Protein AF-A0A4V1UBR1-F1 (afdb_monomer)

Structure (mmCIF, N/CA/C/O backbone):
data_AF-A0A4V1UBR1-F1
#
_entry.id   AF-A0A4V1UBR1-F1
#
loop_
_atom_site.group_PDB
_atom_site.id
_atom_site.type_symbol
_atom_site.label_atom_id
_atom_site.label_alt_id
_atom_site.label_comp_id
_atom_site.label_asym_id
_atom_site.label_entity_id
_atom_site.label_seq_id
_atom_site.pdbx_PDB_ins_code
_atom_site.Cartn_x
_atom_site.Cartn_y
_atom_site.Cartn_z
_atom_site.occupancy
_atom_site.B_iso_or_equiv
_atom_site.auth_seq_id
_atom_site.auth_comp_id
_atom_site.auth_asym_id
_atom_site.auth_atom_id
_atom_site.pdbx_PDB_model_num
ATOM 1 N N . GLY A 1 1 ? 8.370 -7.030 -2.630 1.00 67.50 1 GLY A N 1
ATOM 2 C CA . GLY A 1 1 ? 8.918 -7.781 -3.773 1.00 67.50 1 GLY A CA 1
ATOM 3 C C . GLY A 1 1 ? 10.171 -7.107 -4.270 1.00 67.50 1 GLY A C 1
ATOM 4 O O . GLY A 1 1 ? 11.189 -7.215 -3.618 1.00 67.50 1 GLY A O 1
ATOM 5 N N . LEU A 1 2 ? 10.074 -6.335 -5.352 1.00 74.12 2 LEU A N 1
ATOM 6 C CA . LEU A 1 2 ? 11.222 -5.764 -6.068 1.00 74.12 2 LEU A CA 1
ATOM 7 C C . LEU A 1 2 ? 12.113 -4.808 -5.240 1.00 74.12 2 LEU A C 1
ATOM 9 O O . LEU A 1 2 ? 13.321 -4.747 -5.446 1.00 74.12 2 LEU A O 1
ATOM 13 N N . THR A 1 3 ? 11.532 -4.084 -4.284 1.00 77.75 3 THR A N 1
ATOM 14 C CA . THR A 1 3 ? 12.239 -3.125 -3.412 1.00 77.75 3 THR A CA 1
ATOM 15 C C . THR A 1 3 ? 12.477 -3.639 -1.995 1.00 77.75 3 THR A C 1
ATOM 17 O O . THR A 1 3 ? 13.169 -2.987 -1.220 1.00 77.75 3 THR A O 1
ATOM 20 N N . ASP A 1 4 ? 11.903 -4.788 -1.646 1.00 81.56 4 ASP A N 1
ATOM 21 C CA . ASP A 1 4 ? 11.936 -5.313 -0.286 1.00 81.56 4 ASP A CA 1
ATOM 22 C C . ASP A 1 4 ? 13.098 -6.311 -0.154 1.00 81.56 4 ASP A C 1
ATOM 24 O O . ASP A 1 4 ? 13.085 -7.317 -0.872 1.00 81.56 4 ASP A O 1
ATOM 28 N N . PRO A 1 5 ? 14.075 -6.077 0.746 1.00 85.06 5 PRO A N 1
ATOM 29 C CA . PRO A 1 5 ? 15.212 -6.973 0.963 1.00 85.06 5 PRO A CA 1
ATOM 30 C C . PRO A 1 5 ? 14.830 -8.430 1.248 1.00 85.06 5 PRO A C 1
ATOM 32 O O . PRO A 1 5 ? 15.598 -9.338 0.934 1.00 85.06 5 PRO A O 1
ATOM 35 N N . ALA A 1 6 ? 13.649 -8.676 1.823 1.00 80.44 6 ALA A N 1
ATOM 36 C CA . ALA A 1 6 ? 13.166 -10.029 2.083 1.00 80.44 6 ALA A CA 1
ATOM 37 C C . ALA A 1 6 ? 12.801 -10.790 0.796 1.00 80.44 6 ALA A C 1
ATOM 39 O O . ALA A 1 6 ? 12.791 -12.018 0.792 1.00 80.44 6 ALA A O 1
ATOM 40 N N . TYR A 1 7 ? 12.509 -10.076 -0.296 1.00 81.75 7 TYR A N 1
ATOM 41 C CA . TYR A 1 7 ? 11.920 -10.640 -1.513 1.00 81.75 7 TYR A CA 1
ATOM 42 C C . TYR A 1 7 ? 12.665 -10.272 -2.810 1.00 81.75 7 TYR A C 1
ATOM 44 O O . TYR A 1 7 ? 12.210 -10.668 -3.880 1.00 81.75 7 TYR A O 1
ATOM 52 N N . ASN A 1 8 ? 13.767 -9.511 -2.755 1.00 82.12 8 ASN A N 1
ATOM 53 C CA . ASN A 1 8 ? 14.531 -9.081 -3.941 1.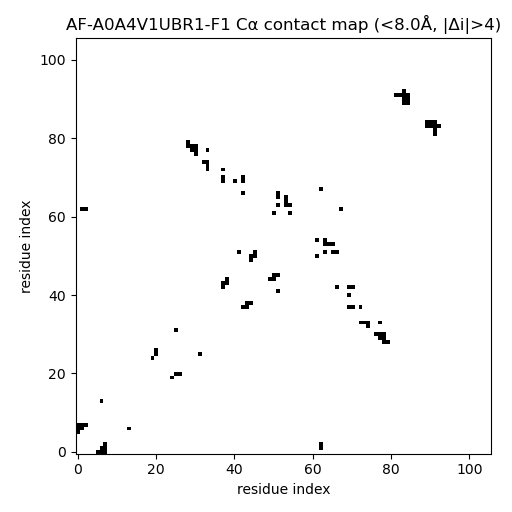00 82.12 8 ASN A CA 1
ATOM 54 C C . ASN A 1 8 ? 15.950 -9.664 -4.044 1.00 82.12 8 ASN A C 1
ATOM 56 O O . ASN A 1 8 ? 16.719 -9.246 -4.909 1.00 82.12 8 ASN A O 1
ATOM 60 N N . THR A 1 9 ? 16.310 -10.605 -3.170 1.00 85.38 9 THR A N 1
ATOM 61 C CA . THR A 1 9 ? 17.662 -11.185 -3.116 1.00 85.38 9 THR A CA 1
ATOM 62 C C . THR A 1 9 ? 17.804 -12.456 -3.945 1.00 85.38 9 THR A C 1
ATOM 64 O O . THR A 1 9 ? 18.892 -12.731 -4.449 1.00 85.38 9 THR A O 1
ATOM 67 N N . THR A 1 10 ? 16.722 -13.218 -4.117 1.00 82.81 10 THR A N 1
ATOM 68 C CA . THR A 1 10 ? 16.697 -14.448 -4.917 1.00 82.81 10 THR A CA 1
ATOM 69 C C . THR A 1 10 ? 15.518 -14.445 -5.887 1.00 82.81 10 THR A C 1
ATOM 71 O O . THR A 1 10 ? 14.567 -13.678 -5.743 1.00 82.81 10 THR A O 1
ATOM 74 N N . THR A 1 11 ? 15.585 -15.298 -6.909 1.00 81.38 11 THR A N 1
ATOM 75 C CA . THR A 1 11 ? 14.509 -15.496 -7.895 1.00 81.38 11 THR A CA 1
ATOM 76 C C . THR A 1 11 ? 13.490 -16.548 -7.453 1.00 81.38 11 THR A C 1
ATOM 78 O O . THR A 1 11 ? 12.681 -16.998 -8.264 1.00 81.38 11 THR A O 1
ATOM 81 N N . ASP A 1 12 ? 13.554 -16.994 -6.199 1.00 84.50 12 ASP A N 1
ATOM 82 C CA . ASP A 1 12 ? 12.696 -18.061 -5.699 1.00 84.50 12 ASP A CA 1
ATOM 83 C C . ASP A 1 12 ? 11.262 -17.560 -5.528 1.00 84.50 12 ASP A C 1
ATOM 85 O O . ASP A 1 12 ? 11.019 -16.444 -5.061 1.00 84.50 12 ASP A O 1
ATOM 89 N N . LEU A 1 13 ? 10.292 -18.403 -5.880 1.00 77.69 13 LEU A N 1
ATOM 90 C CA . LEU A 1 13 ? 8.887 -18.092 -5.649 1.00 77.69 13 LEU A CA 1
ATOM 91 C C . LEU A 1 13 ? 8.603 -18.136 -4.145 1.00 77.69 13 LEU A C 1
ATOM 93 O O . LEU A 1 13 ? 8.718 -19.183 -3.509 1.00 77.69 13 LEU A O 1
ATOM 97 N N . GLN A 1 14 ? 8.212 -16.993 -3.589 1.00 75.19 14 GLN A N 1
ATOM 98 C CA . GLN A 1 14 ? 7.846 -16.858 -2.184 1.00 75.19 14 GLN A CA 1
ATOM 99 C C . GLN A 1 14 ? 6.326 -16.913 -2.049 1.00 75.19 14 GLN A C 1
ATOM 101 O O . GLN A 1 14 ? 5.605 -16.169 -2.719 1.00 75.19 14 GLN A O 1
ATOM 106 N N . PHE A 1 15 ? 5.830 -17.771 -1.157 1.00 71.69 15 PHE A N 1
ATOM 107 C CA . PHE A 1 15 ? 4.435 -17.702 -0.733 1.00 71.69 15 PHE A CA 1
ATOM 108 C C . PHE A 1 15 ? 4.271 -16.459 0.130 1.00 71.69 15 PHE A C 1
ATOM 110 O O . PHE A 1 15 ? 4.692 -16.445 1.284 1.00 71.69 15 PHE A O 1
ATOM 117 N N . ILE A 1 16 ? 3.678 -15.409 -0.434 1.00 65.38 16 ILE A N 1
ATOM 118 C CA . ILE A 1 16 ? 3.324 -14.217 0.333 1.00 65.38 16 ILE A CA 1
ATOM 119 C C . ILE A 1 16 ? 2.104 -14.593 1.180 1.00 65.38 16 ILE A C 1
ATOM 121 O O . ILE A 1 16 ? 1.046 -14.893 0.613 1.00 65.38 16 ILE A O 1
ATOM 125 N N . PRO A 1 17 ? 2.218 -14.622 2.521 1.00 58.44 17 PRO A N 1
ATOM 126 C CA . PRO A 1 17 ? 1.066 -14.881 3.367 1.00 58.44 17 PRO A CA 1
ATOM 127 C C . PRO A 1 17 ? -0.004 -13.826 3.078 1.00 58.44 17 PRO A C 1
ATOM 129 O O . PRO A 1 17 ? 0.332 -12.651 2.942 1.00 58.44 17 PRO A O 1
ATOM 132 N N . ASN A 1 18 ? -1.280 -14.227 3.07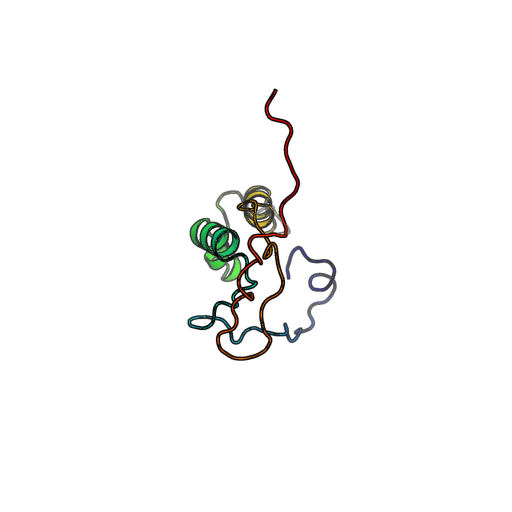5 1.00 56.72 18 ASN A N 1
ATOM 133 C CA . ASN A 1 18 ? -2.439 -13.324 3.104 1.00 56.72 18 ASN A CA 1
ATOM 134 C C . ASN A 1 18 ? -2.891 -12.661 1.784 1.00 56.72 18 ASN A C 1
ATOM 136 O O . ASN A 1 18 ? -3.456 -11.571 1.820 1.00 56.72 18 ASN A O 1
ATOM 140 N N . MET A 1 19 ? -2.738 -13.317 0.631 1.00 54.22 19 MET A N 1
ATOM 141 C CA . MET A 1 19 ? -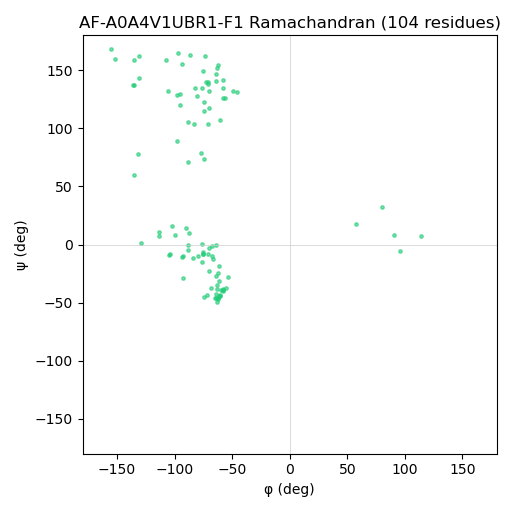3.275 -12.794 -0.642 1.00 54.22 19 MET A CA 1
ATOM 142 C C . MET A 1 19 ? -4.804 -12.929 -0.817 1.00 54.22 19 MET A C 1
ATOM 144 O O . MET A 1 19 ? -5.362 -12.337 -1.739 1.00 54.22 19 MET A O 1
ATOM 148 N N . ASP A 1 20 ? -5.497 -13.636 0.082 1.00 54.47 20 ASP A N 1
ATOM 149 C CA . ASP A 1 20 ? -6.943 -13.928 -0.004 1.00 54.47 20 ASP A CA 1
ATOM 150 C C . ASP A 1 20 ? -7.854 -12.690 0.161 1.00 54.47 20 ASP A C 1
ATOM 152 O O . ASP A 1 20 ? -9.079 -12.789 0.094 1.00 54.47 20 ASP A O 1
ATOM 156 N N . GLY A 1 21 ? -7.264 -11.511 0.386 1.00 52.84 21 GLY A N 1
ATOM 157 C CA . GLY A 1 21 ? -7.976 -10.242 0.517 1.00 52.84 21 GLY A CA 1
ATOM 158 C C . GLY A 1 21 ? -8.301 -9.533 -0.802 1.00 52.84 21 GLY A C 1
ATOM 159 O O . GLY A 1 21 ? -9.101 -8.598 -0.821 1.00 52.84 21 GLY A O 1
ATOM 160 N N . PHE A 1 22 ? -7.736 -9.972 -1.927 1.00 44.81 22 PHE A N 1
ATOM 161 C CA . PHE A 1 22 ? -8.024 -9.399 -3.244 1.00 44.81 22 PHE A CA 1
ATOM 162 C C . PHE A 1 22 ? -8.921 -10.351 -4.059 1.00 44.81 22 PHE A C 1
ATOM 164 O O . PHE A 1 22 ? -8.613 -11.541 -4.117 1.00 44.81 22 PHE A O 1
ATOM 171 N N . PRO A 1 23 ? -10.019 -9.900 -4.707 1.00 49.78 23 PRO A N 1
ATOM 172 C CA . PRO A 1 23 ? -10.526 -8.526 -4.807 1.00 49.78 23 PRO A CA 1
ATOM 173 C C . PRO A 1 23 ? -11.559 -8.128 -3.727 1.00 49.78 23 PRO A C 1
ATOM 175 O O . PRO A 1 23 ? -11.895 -6.952 -3.629 1.00 49.78 23 PRO A O 1
ATOM 178 N N . ASN A 1 24 ? -12.067 -9.068 -2.915 1.00 49.75 24 ASN A N 1
ATOM 179 C CA . ASN A 1 24 ? -13.257 -8.850 -2.069 1.00 49.75 24 ASN A CA 1
ATOM 180 C C . ASN A 1 24 ? -13.005 -8.854 -0.541 1.00 49.75 24 ASN A C 1
ATOM 182 O O . ASN A 1 24 ? -13.968 -8.888 0.222 1.00 49.75 24 ASN A O 1
ATOM 186 N N . GLY A 1 25 ? -11.759 -8.823 -0.061 1.00 53.62 25 GLY A N 1
ATOM 187 C CA . GLY A 1 25 ? -11.420 -9.054 1.350 1.00 53.62 25 GLY A CA 1
ATOM 188 C C . GLY A 1 25 ? -10.407 -8.069 1.935 1.00 53.62 25 GLY A C 1
ATOM 189 O O . GLY A 1 25 ? -9.362 -8.486 2.424 1.00 53.62 25 GLY 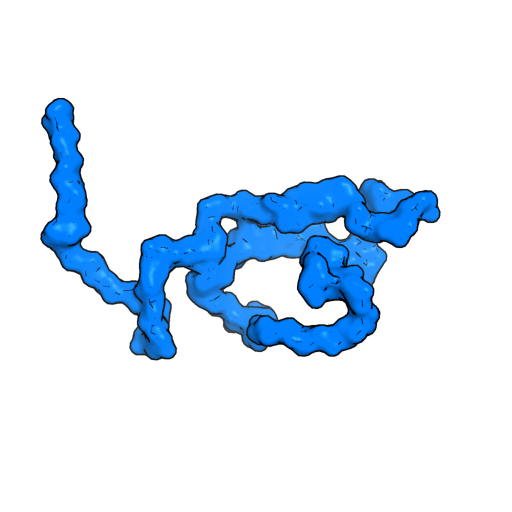A O 1
ATOM 190 N N . ARG A 1 26 ? -10.726 -6.768 1.938 1.00 65.38 26 ARG A N 1
ATOM 191 C CA . ARG A 1 26 ? -9.956 -5.784 2.722 1.00 65.38 26 ARG A CA 1
ATOM 192 C C . ARG A 1 26 ? -9.940 -6.203 4.195 1.00 65.38 26 ARG A C 1
ATOM 194 O O . ARG A 1 26 ? -11.007 -6.420 4.778 1.00 65.38 26 ARG A O 1
ATOM 201 N N . ARG A 1 27 ? -8.766 -6.321 4.815 1.00 71.50 27 ARG A N 1
ATOM 202 C CA . ARG A 1 27 ? -8.702 -6.434 6.276 1.00 71.50 27 ARG A CA 1
ATOM 203 C C . ARG A 1 27 ? -8.953 -5.056 6.852 1.00 71.50 27 ARG A C 1
ATOM 205 O O . ARG A 1 27 ? -8.606 -4.048 6.249 1.00 71.50 27 ARG A O 1
ATOM 212 N N . LEU A 1 28 ? -9.539 -5.002 8.041 1.00 70.25 28 LEU A N 1
ATOM 213 C CA . LEU A 1 28 ? -9.740 -3.723 8.724 1.00 70.25 28 LEU A CA 1
ATOM 214 C C . LEU A 1 28 ? -8.408 -3.068 9.137 1.00 70.25 28 LEU A C 1
ATOM 216 O O . LEU A 1 28 ? -8.396 -1.914 9.539 1.00 70.25 28 LEU A O 1
ATOM 220 N N . GLU A 1 29 ? -7.303 -3.807 9.066 1.00 74.56 29 GLU A N 1
ATOM 221 C CA . GLU A 1 29 ? -5.944 -3.346 9.363 1.00 74.56 29 GLU A CA 1
ATOM 222 C C . GLU A 1 29 ? -5.185 -2.855 8.126 1.00 74.56 29 GLU A C 1
ATOM 224 O O . GLU A 1 29 ? -4.122 -2.262 8.281 1.00 74.56 29 GLU A O 1
ATOM 229 N N . ASP A 1 30 ? -5.702 -3.088 6.916 1.00 78.62 30 ASP A N 1
ATOM 230 C CA . ASP A 1 30 ? -4.999 -2.701 5.696 1.00 78.62 30 ASP A CA 1
ATOM 231 C C . ASP A 1 30 ? -5.123 -1.187 5.460 1.00 78.62 30 ASP A C 1
ATOM 233 O O . ASP A 1 30 ? -6.221 -0.624 5.514 1.00 78.62 30 ASP A O 1
ATOM 237 N N . ASP A 1 31 ? -4.012 -0.530 5.112 1.00 83.00 31 ASP A N 1
ATOM 238 C CA . ASP A 1 31 ? -3.993 0.867 4.653 1.00 83.00 31 ASP A CA 1
ATOM 239 C C . ASP A 1 31 ? -4.530 0.965 3.217 1.00 83.00 31 ASP A C 1
ATOM 241 O O . ASP A 1 31 ? -3.801 1.131 2.232 1.00 83.00 31 ASP A O 1
ATOM 245 N N . VAL A 1 32 ? -5.848 0.806 3.106 1.00 82.94 32 VAL A N 1
ATOM 246 C CA . VAL A 1 32 ? -6.567 0.779 1.832 1.00 82.94 32 VAL A CA 1
ATOM 247 C C . VAL A 1 32 ? -6.328 2.064 1.043 1.00 82.94 32 VAL A C 1
ATOM 249 O O . VAL A 1 32 ? -6.120 1.994 -0.162 1.00 82.94 32 VAL A O 1
ATOM 252 N N . THR A 1 33 ? -6.297 3.224 1.699 1.00 87.31 33 THR A N 1
ATOM 253 C CA . THR A 1 33 ? -6.112 4.513 1.018 1.00 87.31 33 THR A CA 1
ATOM 254 C C . THR A 1 33 ? -4.746 4.593 0.343 1.00 87.31 33 THR A C 1
ATOM 256 O O . THR A 1 33 ? -4.661 4.976 -0.825 1.00 87.31 33 THR A O 1
ATOM 259 N N . THR A 1 34 ? -3.670 4.206 1.036 1.00 90.44 34 THR A N 1
ATOM 260 C CA . THR A 1 34 ? -2.334 4.162 0.427 1.00 90.44 34 THR A CA 1
ATOM 261 C C . THR A 1 34 ? -2.292 3.169 -0.732 1.00 90.44 34 THR A C 1
ATOM 263 O O . THR A 1 34 ? -1.824 3.523 -1.814 1.00 90.44 34 THR A O 1
ATOM 266 N N . ILE A 1 35 ? -2.824 1.957 -0.548 1.00 87.06 35 ILE A N 1
ATOM 267 C CA . ILE A 1 35 ? -2.824 0.910 -1.581 1.00 87.06 35 ILE A CA 1
ATOM 268 C C . ILE A 1 35 ? -3.617 1.349 -2.821 1.00 87.06 35 ILE A C 1
ATOM 270 O O . ILE A 1 35 ? -3.134 1.201 -3.944 1.00 87.06 35 ILE A O 1
ATOM 274 N N . GLU A 1 36 ? -4.813 1.913 -2.639 1.00 88.62 36 GLU A N 1
ATOM 275 C CA . GLU A 1 36 ? -5.667 2.398 -3.728 1.00 88.62 36 GLU A CA 1
ATOM 276 C C . GLU A 1 36 ? -4.968 3.514 -4.514 1.00 88.62 36 GLU A C 1
ATOM 278 O O . GLU A 1 36 ? -4.930 3.473 -5.745 1.00 88.62 36 GLU A O 1
ATOM 283 N N . LEU A 1 37 ? -4.341 4.473 -3.825 1.00 93.06 37 LEU A N 1
ATOM 284 C CA . LEU A 1 37 ? -3.618 5.565 -4.478 1.00 93.06 37 LEU A CA 1
ATOM 285 C C . LEU A 1 37 ? -2.362 5.082 -5.206 1.00 93.06 37 LEU A C 1
ATOM 287 O O . LEU A 1 37 ? -2.085 5.549 -6.311 1.00 93.06 37 LEU A O 1
ATOM 291 N N . GLN A 1 38 ? -1.632 4.114 -4.653 1.00 92.06 38 GLN A N 1
ATOM 292 C CA . GLN A 1 38 ? -0.504 3.482 -5.337 1.00 92.06 38 GLN A CA 1
ATOM 293 C C . GLN A 1 38 ? -0.954 2.715 -6.589 1.00 92.06 38 GLN A C 1
ATOM 295 O O . GLN A 1 38 ? -0.332 2.826 -7.650 1.00 92.06 38 GLN A O 1
ATOM 300 N N . ALA A 1 39 ? -2.064 1.976 -6.500 1.00 90.19 39 ALA A N 1
ATOM 301 C CA . ALA A 1 39 ? -2.632 1.239 -7.622 1.00 90.19 39 ALA A CA 1
ATOM 302 C C . ALA A 1 39 ? -3.085 2.179 -8.752 1.00 90.19 39 ALA A C 1
ATOM 304 O O . ALA A 1 39 ? -2.682 1.976 -9.899 1.00 90.19 39 ALA A O 1
ATOM 305 N N . VAL A 1 40 ? -3.846 3.233 -8.427 1.00 92.25 40 VAL A N 1
ATOM 306 C CA . VAL A 1 40 ? -4.306 4.256 -9.387 1.00 92.25 40 VAL A CA 1
ATOM 307 C C . VAL A 1 40 ? -3.134 5.025 -9.998 1.00 92.25 40 VAL A C 1
ATOM 309 O O . VAL A 1 40 ? -3.170 5.353 -11.181 1.00 92.25 40 VAL A O 1
ATOM 312 N N . SER A 1 41 ? -2.069 5.259 -9.228 1.00 93.12 41 SER A N 1
ATOM 313 C CA . SER A 1 41 ? -0.851 5.924 -9.713 1.00 93.12 41 SER A CA 1
ATOM 314 C C . SER A 1 41 ? -0.021 5.064 -10.673 1.00 93.12 41 SER A C 1
ATOM 316 O O . SER A 1 41 ? 0.912 5.580 -11.280 1.00 93.12 41 SER A O 1
ATOM 318 N N . GLY A 1 42 ? -0.371 3.783 -10.851 1.00 92.00 42 GLY A N 1
ATOM 319 C CA . GLY A 1 42 ? 0.212 2.912 -11.871 1.00 92.00 42 GLY A CA 1
ATOM 320 C C . GLY A 1 42 ? 1.045 1.746 -11.339 1.00 92.00 42 GLY A C 1
ATOM 321 O O . GLY A 1 42 ? 1.642 1.032 -12.141 1.00 92.00 42 GLY A O 1
ATOM 322 N N . VAL A 1 43 ? 1.085 1.485 -10.023 1.00 90.19 43 VAL A N 1
ATOM 323 C CA . VAL A 1 43 ? 1.846 0.340 -9.469 1.00 90.19 43 VAL A CA 1
ATOM 324 C C . VAL A 1 43 ? 1.352 -0.998 -10.024 1.00 90.19 43 VAL A C 1
ATOM 326 O O . VAL A 1 43 ? 2.167 -1.855 -10.359 1.00 90.19 43 VAL A O 1
ATOM 329 N N . ALA A 1 44 ? 0.036 -1.166 -10.189 1.00 89.62 44 ALA A N 1
ATOM 330 C CA . ALA A 1 44 ? -0.534 -2.386 -10.767 1.00 89.62 44 ALA A CA 1
ATOM 331 C C . ALA A 1 44 ? -0.092 -2.599 -12.225 1.00 89.62 44 ALA A C 1
ATOM 333 O O . ALA A 1 44 ? 0.195 -3.722 -12.632 1.00 89.62 44 ALA A O 1
ATOM 334 N N . LEU A 1 45 ? -0.001 -1.513 -12.996 1.00 91.19 45 LEU A N 1
ATOM 335 C CA . LEU A 1 45 ? 0.413 -1.531 -14.395 1.00 91.19 45 LEU A CA 1
ATOM 336 C C . LEU A 1 45 ? 1.920 -1.821 -14.527 1.00 91.19 45 LEU A C 1
ATOM 338 O O . LEU A 1 45 ? 2.322 -2.694 -15.299 1.00 91.19 45 LEU A O 1
ATOM 342 N N . ALA A 1 46 ? 2.739 -1.180 -13.689 1.00 90.00 46 ALA A N 1
ATOM 343 C CA . ALA A 1 46 ? 4.164 -1.475 -13.587 1.00 90.00 46 ALA A CA 1
ATOM 344 C C . ALA A 1 46 ? 4.411 -2.949 -13.224 1.00 90.00 46 ALA A C 1
ATOM 346 O O . ALA A 1 46 ? 5.281 -3.586 -13.807 1.00 90.00 46 ALA A O 1
ATOM 347 N N . ALA A 1 47 ? 3.604 -3.541 -12.339 1.00 85.81 47 ALA A N 1
ATOM 348 C CA . ALA A 1 47 ? 3.750 -4.944 -11.949 1.00 85.81 47 ALA A CA 1
ATOM 349 C C . ALA A 1 47 ? 3.558 -5.947 -13.107 1.00 85.81 47 ALA A C 1
ATOM 351 O O . ALA A 1 47 ? 4.106 -7.046 -13.048 1.00 85.81 47 ALA A O 1
ATOM 352 N N . ILE A 1 48 ? 2.821 -5.578 -14.163 1.00 87.75 48 ILE A N 1
ATOM 353 C CA . ILE A 1 48 ? 2.587 -6.418 -15.353 1.00 87.75 48 ILE A CA 1
ATOM 354 C C . ILE A 1 48 ? 3.446 -6.010 -16.564 1.00 87.75 48 ILE A C 1
ATOM 356 O O . ILE A 1 48 ? 3.166 -6.419 -17.689 1.00 87.75 48 ILE A O 1
ATOM 360 N N . GLY A 1 49 ? 4.503 -5.221 -16.349 1.00 88.56 49 GLY A N 1
ATOM 361 C CA . GLY A 1 49 ? 5.494 -4.892 -17.380 1.00 88.56 49 GLY A CA 1
ATOM 362 C C . GLY A 1 49 ? 5.200 -3.636 -18.199 1.00 88.56 49 GLY A C 1
ATOM 363 O O . GLY A 1 49 ? 5.910 -3.353 -19.163 1.00 88.56 49 GLY A O 1
ATOM 364 N N . PHE A 1 50 ? 4.188 -2.860 -17.817 1.00 92.25 50 PHE A N 1
ATOM 365 C CA . PHE A 1 50 ? 3.932 -1.541 -18.388 1.00 92.25 50 PHE A CA 1
ATOM 366 C C . PHE A 1 50 ? 4.518 -0.477 -17.459 1.00 92.25 50 PHE A C 1
ATOM 368 O O . PHE A 1 50 ? 3.889 -0.011 -16.510 1.00 92.25 50 PHE A O 1
ATOM 375 N N . TRP A 1 51 ? 5.779 -0.155 -17.711 1.00 92.31 51 TRP A N 1
ATOM 376 C CA . TRP A 1 51 ? 6.591 0.682 -16.838 1.00 92.31 51 TRP A CA 1
ATOM 377 C C . TRP A 1 51 ? 6.206 2.161 -16.884 1.00 92.31 51 TRP A C 1
ATOM 379 O O . TRP A 1 51 ? 5.557 2.629 -17.821 1.00 92.31 51 TRP A O 1
ATOM 389 N N . TYR A 1 52 ? 6.651 2.900 -15.867 1.00 93.94 52 TYR A N 1
ATOM 390 C CA . TYR A 1 52 ? 6.562 4.356 -15.857 1.00 93.94 52 TYR A CA 1
ATOM 391 C C . TYR A 1 52 ? 7.379 4.951 -17.013 1.00 93.94 52 TYR A C 1
ATOM 393 O O . TYR A 1 52 ? 8.348 4.364 -17.492 1.00 93.94 52 TYR A O 1
ATOM 401 N N . ASP A 1 53 ? 6.990 6.143 -17.450 1.00 93.31 53 ASP A N 1
ATOM 402 C CA . ASP A 1 53 ? 7.585 6.864 -18.579 1.00 93.31 53 ASP A CA 1
ATOM 403 C C . ASP A 1 53 ? 9.030 7.336 -18.332 1.00 93.31 53 ASP A C 1
ATOM 405 O O . ASP A 1 53 ? 9.702 7.773 -19.263 1.00 93.31 53 ASP A O 1
ATOM 409 N N . ASP A 1 54 ? 9.527 7.246 -17.095 1.00 93.88 54 ASP A N 1
ATOM 410 C CA . ASP A 1 54 ? 10.935 7.466 -16.758 1.00 93.88 54 ASP A CA 1
ATOM 411 C C . ASP A 1 54 ? 11.806 6.199 -16.868 1.00 93.88 54 ASP A C 1
ATOM 413 O O . ASP A 1 54 ? 13.017 6.276 -16.654 1.00 93.88 54 ASP A O 1
ATOM 417 N N . TYR A 1 55 ? 11.234 5.048 -17.244 1.00 94.31 55 TYR A N 1
ATOM 418 C CA . TYR A 1 55 ? 11.992 3.835 -17.552 1.00 94.31 55 TYR A CA 1
ATOM 419 C C . TYR A 1 55 ? 12.505 3.861 -18.999 1.00 94.31 55 TYR A C 1
ATOM 421 O O . TYR A 1 55 ? 11.760 3.645 -19.956 1.00 94.31 55 TYR A O 1
ATOM 429 N N . GLY A 1 56 ? 13.801 4.146 -19.163 1.00 90.56 56 GLY A N 1
ATOM 430 C CA . GLY A 1 56 ? 14.464 4.246 -20.468 1.00 90.56 56 GLY A CA 1
ATOM 431 C C . GLY A 1 56 ? 15.204 2.975 -20.906 1.00 90.56 56 GLY A C 1
ATOM 432 O O . GLY A 1 56 ? 15.553 2.119 -20.098 1.00 90.56 56 GLY A O 1
ATOM 433 N N . THR A 1 57 ? 15.553 2.899 -22.195 1.00 86.50 57 THR A N 1
ATOM 434 C CA . THR A 1 57 ? 16.223 1.735 -22.822 1.00 86.50 57 THR A CA 1
ATOM 435 C C . THR A 1 57 ? 17.601 1.397 -22.248 1.00 86.50 57 THR A C 1
ATOM 437 O O . THR A 1 57 ? 18.093 0.293 -22.453 1.00 86.50 57 THR A O 1
ATOM 440 N N . ASN A 1 58 ? 18.239 2.339 -21.551 1.00 87.69 58 ASN A N 1
ATOM 441 C CA . ASN A 1 58 ? 19.581 2.179 -20.985 1.00 87.69 58 ASN A CA 1
ATOM 442 C C . ASN A 1 58 ? 19.558 1.836 -19.485 1.00 87.69 58 ASN A C 1
ATOM 444 O O . ASN A 1 58 ? 20.604 1.866 -18.838 1.00 87.69 58 ASN A O 1
ATOM 448 N N . MET A 1 59 ? 18.383 1.555 -18.910 1.00 89.25 59 MET A N 1
ATOM 449 C CA . MET A 1 59 ? 18.248 1.219 -17.493 1.00 89.25 59 MET A CA 1
ATOM 450 C C . MET A 1 59 ? 18.238 -0.295 -17.282 1.00 89.25 59 MET A C 1
ATOM 452 O O . MET A 1 59 ? 17.461 -1.025 -17.891 1.00 89.25 59 MET A O 1
ATOM 456 N N . SER A 1 60 ? 19.076 -0.761 -16.357 1.00 87.94 60 SER A N 1
ATOM 457 C CA . SER A 1 60 ? 19.153 -2.169 -15.954 1.00 87.94 60 SER A CA 1
ATOM 458 C C . SER A 1 60 ? 18.010 -2.609 -15.034 1.00 87.94 60 SER A C 1
ATOM 460 O O . SER A 1 60 ? 17.813 -3.806 -14.848 1.00 87.94 60 SER A O 1
ATOM 462 N N . SER A 1 61 ? 17.264 -1.663 -14.454 1.00 87.94 61 SER A N 1
ATOM 463 C CA . SER A 1 61 ? 16.183 -1.929 -13.505 1.00 87.94 61 SER A CA 1
ATOM 464 C C . SER A 1 61 ? 14.956 -1.063 -13.800 1.00 87.94 61 SER A C 1
ATOM 466 O O . SER A 1 61 ? 15.118 0.138 -14.032 1.00 87.94 61 SER A O 1
ATOM 468 N N . PRO A 1 62 ? 13.736 -1.631 -13.738 1.00 88.94 62 PRO A N 1
ATOM 469 C CA . PRO A 1 62 ? 12.490 -0.874 -13.822 1.00 88.94 62 PRO A CA 1
ATOM 470 C C . PRO A 1 62 ? 12.146 -0.121 -12.524 1.00 88.94 62 PRO A C 1
ATOM 472 O O . PRO A 1 62 ? 11.120 0.553 -12.456 1.00 88.94 62 PRO A O 1
ATOM 475 N N . VAL A 1 63 ? 12.985 -0.216 -11.483 1.00 90.94 63 VAL A N 1
ATOM 476 C CA . VAL A 1 63 ? 12.850 0.562 -10.241 1.00 90.94 63 VAL A CA 1
ATOM 477 C C . VAL A 1 63 ? 13.326 1.996 -10.470 1.00 90.94 63 VAL A C 1
ATOM 479 O O . VAL A 1 63 ? 14.449 2.363 -10.129 1.00 90.94 63 VAL A O 1
ATOM 482 N N . THR A 1 64 ? 12.471 2.800 -11.093 1.00 93.88 64 THR A N 1
ATOM 483 C CA . THR A 1 64 ? 12.748 4.201 -11.420 1.00 93.88 64 THR A CA 1
ATOM 484 C C . THR A 1 64 ? 12.402 5.154 -10.268 1.00 93.88 64 THR A C 1
ATOM 486 O O . THR A 1 64 ? 11.643 4.780 -9.366 1.00 93.88 64 THR A O 1
ATOM 489 N N . PRO A 1 65 ? 12.907 6.405 -10.270 1.00 94.38 65 PRO A N 1
ATOM 490 C CA . PRO A 1 65 ? 12.537 7.402 -9.267 1.00 94.38 65 PRO A CA 1
ATOM 491 C C . PRO A 1 65 ? 11.025 7.645 -9.153 1.00 94.38 65 PRO A C 1
ATOM 493 O O . PRO A 1 65 ? 10.535 7.807 -8.035 1.00 94.38 65 PRO A O 1
ATOM 496 N N . LYS A 1 66 ? 10.267 7.627 -10.263 1.00 95.25 66 LYS A N 1
ATOM 497 C CA . LYS A 1 66 ? 8.799 7.749 -10.209 1.00 95.25 66 LYS A CA 1
ATOM 498 C C . LYS A 1 66 ? 8.160 6.557 -9.507 1.00 95.25 66 LYS A C 1
ATOM 500 O O . LYS A 1 66 ? 7.338 6.763 -8.615 1.00 95.25 66 LYS A O 1
ATOM 505 N N . LEU A 1 67 ? 8.570 5.329 -9.839 1.00 93.94 67 LEU A N 1
ATOM 506 C CA . LEU A 1 67 ? 8.056 4.139 -9.157 1.00 93.94 67 LEU A CA 1
ATOM 507 C C . LEU A 1 67 ? 8.380 4.179 -7.656 1.00 93.94 67 LEU A C 1
ATOM 509 O O . LEU A 1 67 ? 7.506 3.910 -6.835 1.00 93.94 67 LEU A O 1
ATOM 513 N N . VAL A 1 68 ? 9.605 4.563 -7.284 1.00 94.19 68 VAL A N 1
ATOM 514 C CA . VAL A 1 68 ? 10.004 4.709 -5.875 1.00 94.19 68 VAL A CA 1
ATOM 515 C C . VAL A 1 68 ? 9.151 5.762 -5.167 1.00 94.19 68 VAL A C 1
ATOM 517 O O . VAL A 1 68 ? 8.659 5.497 -4.075 1.00 94.19 68 VAL A O 1
ATOM 520 N N . SER A 1 69 ? 8.904 6.917 -5.793 1.00 94.88 69 SER A N 1
ATOM 521 C CA . SER A 1 69 ? 8.059 7.969 -5.214 1.00 94.88 69 SER A CA 1
ATOM 522 C C . SER A 1 69 ? 6.645 7.481 -4.903 1.00 94.88 69 SER A C 1
ATOM 524 O O . SER A 1 69 ? 6.083 7.874 -3.883 1.00 94.88 69 SER A O 1
ATOM 526 N N . VAL A 1 70 ? 6.066 6.639 -5.763 1.00 94.38 70 VAL A N 1
ATOM 527 C CA . VAL A 1 70 ? 4.732 6.071 -5.536 1.00 94.38 70 VAL A CA 1
ATOM 528 C C . VAL A 1 70 ? 4.780 4.994 -4.453 1.00 94.38 70 VAL A C 1
ATOM 530 O O . VAL A 1 70 ? 3.968 5.021 -3.538 1.00 94.38 70 VAL A O 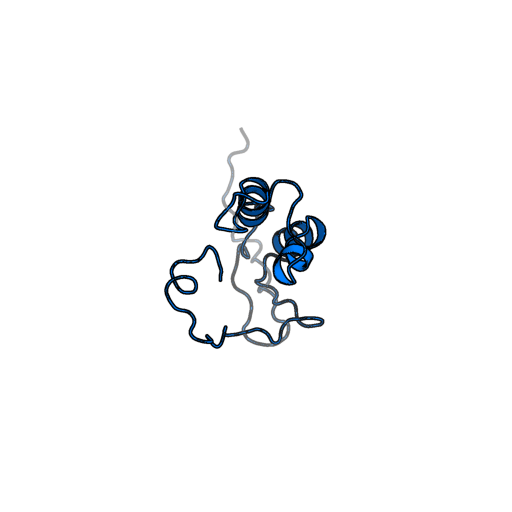1
ATOM 533 N N . LEU A 1 71 ? 5.753 4.079 -4.491 1.00 91.81 71 LEU A N 1
ATOM 534 C CA . LEU A 1 71 ? 5.888 3.023 -3.477 1.00 91.81 71 LEU A CA 1
ATOM 535 C C . LEU A 1 71 ? 6.195 3.566 -2.072 1.00 91.81 71 LEU A C 1
ATOM 537 O O . LEU A 1 71 ? 5.866 2.919 -1.083 1.00 91.81 71 LEU A O 1
ATOM 541 N N . SER A 1 72 ? 6.827 4.738 -1.974 1.00 92.44 72 SER A N 1
ATOM 542 C CA . SER A 1 72 ? 7.095 5.428 -0.706 1.00 92.44 72 SER A CA 1
ATOM 543 C C . SER A 1 72 ? 5.965 6.359 -0.253 1.00 92.44 72 SER A C 1
ATOM 545 O O . SER A 1 72 ? 6.054 6.924 0.836 1.00 92.44 72 SER A O 1
ATOM 547 N N . PHE A 1 73 ? 4.914 6.543 -1.057 1.00 92.19 73 PHE A N 1
ATOM 548 C CA . PHE A 1 73 ? 3.749 7.327 -0.657 1.00 92.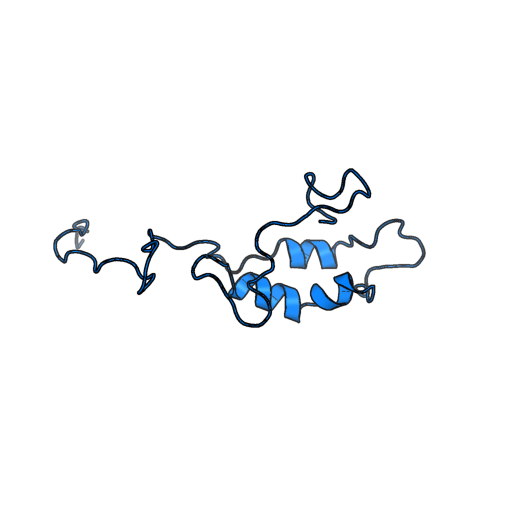19 73 PHE A CA 1
ATOM 549 C C . PHE A 1 73 ? 3.033 6.670 0.529 1.00 92.19 73 PHE A C 1
ATOM 551 O O . PHE A 1 73 ? 2.859 5.453 0.560 1.00 92.19 73 PHE A O 1
ATOM 558 N N . THR A 1 74 ? 2.565 7.494 1.467 1.00 91.31 74 THR A N 1
ATOM 559 C CA . THR A 1 74 ? 1.683 7.093 2.565 1.00 91.31 74 THR A CA 1
ATOM 560 C C . THR A 1 74 ? 0.563 8.115 2.724 1.00 91.31 74 THR A C 1
ATOM 562 O O . THR A 1 74 ? 0.800 9.324 2.687 1.00 91.31 74 THR A O 1
ATOM 565 N N . ALA A 1 75 ? -0.659 7.632 2.935 1.00 89.38 75 ALA 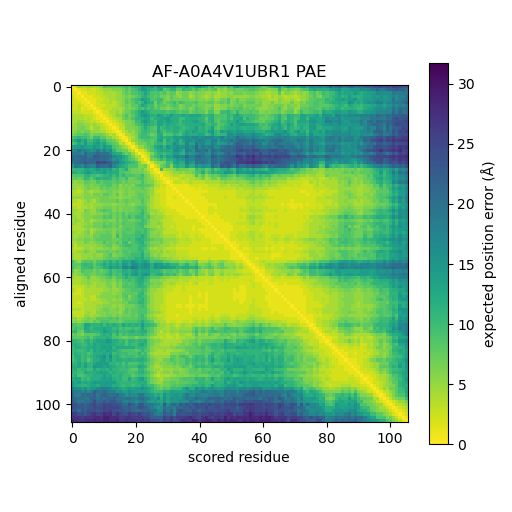A N 1
ATOM 566 C CA . ALA A 1 75 ? -1.817 8.454 3.268 1.00 89.38 75 ALA A CA 1
ATOM 567 C C . ALA A 1 75 ? -1.796 8.955 4.729 1.00 89.38 75 ALA A C 1
ATOM 569 O O . ALA A 1 75 ? -2.629 9.777 5.105 1.00 89.38 75 ALA A O 1
ATOM 570 N N . GLY A 1 76 ? -0.840 8.491 5.546 1.00 87.12 76 GLY A N 1
ATOM 571 C CA . GLY A 1 76 ? -0.583 8.995 6.898 1.00 87.12 76 GLY A CA 1
ATOM 572 C C . GLY A 1 76 ? -1.236 8.214 8.041 1.00 87.12 76 GLY A C 1
ATOM 573 O O . GLY A 1 76 ? -0.950 8.516 9.196 1.00 87.12 76 GLY A O 1
ATOM 574 N N . ILE A 1 77 ? -2.070 7.207 7.759 1.00 83.56 77 ILE A N 1
ATOM 575 C CA . ILE A 1 77 ? -2.694 6.346 8.781 1.00 83.56 77 ILE A CA 1
ATOM 576 C C . ILE A 1 77 ? -2.505 4.875 8.370 1.00 83.56 77 ILE A C 1
ATOM 578 O O . ILE A 1 77 ? -3.427 4.267 7.831 1.00 83.56 77 ILE A O 1
ATOM 582 N N . PRO A 1 78 ? -1.304 4.301 8.579 1.00 78.31 78 PRO A N 1
ATOM 583 C CA . PRO A 1 78 ? -0.973 2.971 8.068 1.00 78.31 78 PRO A CA 1
ATOM 584 C C . PRO A 1 78 ? -1.540 1.824 8.914 1.00 78.31 78 PRO A C 1
ATOM 586 O O . PRO A 1 78 ? -1.445 0.664 8.525 1.00 78.31 78 PRO A O 1
ATOM 589 N N . ASN A 1 79 ? -2.083 2.127 10.094 1.00 81.56 79 ASN A N 1
ATOM 590 C CA . ASN A 1 79 ? -2.614 1.146 11.026 1.00 81.56 79 ASN A CA 1
ATOM 591 C C . ASN A 1 79 ? -3.726 1.758 11.878 1.00 81.56 79 ASN A C 1
ATOM 593 O O . ASN A 1 79 ? -3.792 2.974 12.067 1.00 81.56 79 ASN A O 1
ATOM 597 N N . ASN A 1 80 ? -4.554 0.892 12.456 1.00 80.88 80 ASN A N 1
ATOM 598 C CA . ASN A 1 80 ? -5.558 1.305 13.428 1.00 80.88 80 ASN A CA 1
ATOM 599 C C . ASN A 1 80 ? -4.902 1.871 14.691 1.00 80.88 80 ASN A C 1
ATOM 601 O O . ASN A 1 80 ? -3.838 1.418 15.121 1.00 80.88 80 ASN A O 1
ATOM 605 N N . ASP A 1 81 ? -5.569 2.843 15.301 1.00 82.69 81 ASP A N 1
ATOM 606 C CA . ASP A 1 81 ? -5.188 3.485 16.562 1.00 82.69 81 ASP A CA 1
ATOM 607 C C . ASP A 1 81 ? -5.473 2.606 17.793 1.00 82.69 81 ASP A C 1
ATOM 609 O O . ASP A 1 81 ? -5.078 2.932 18.913 1.00 82.69 81 ASP A O 1
ATOM 613 N N . THR A 1 82 ? -6.169 1.485 17.596 1.00 85.25 82 THR A N 1
ATOM 614 C CA . THR A 1 82 ? -6.646 0.611 18.663 1.00 85.25 82 THR A CA 1
ATOM 615 C C . THR A 1 82 ? -6.849 -0.828 18.185 1.00 85.25 82 THR A C 1
ATOM 617 O O . THR A 1 82 ? -6.842 -1.126 16.990 1.00 85.25 82 THR A O 1
ATOM 620 N N . THR A 1 83 ? -7.039 -1.742 19.134 1.00 87.06 83 THR A N 1
ATOM 621 C CA . THR A 1 83 ? -7.165 -3.179 18.872 1.00 87.06 83 THR A CA 1
ATOM 622 C C . THR A 1 83 ? -8.585 -3.561 18.452 1.00 87.06 83 THR A C 1
ATOM 624 O O . THR A 1 83 ? -9.568 -3.208 19.113 1.00 87.06 83 THR A O 1
ATOM 627 N N . PHE A 1 84 ? -8.698 -4.375 17.402 1.00 85.62 84 PHE A N 1
ATOM 628 C CA . PHE A 1 84 ? -9.955 -4.991 16.978 1.00 85.62 84 PHE A CA 1
ATOM 629 C C . PHE A 1 84 ? -10.165 -6.380 17.574 1.00 85.62 84 PHE A C 1
ATOM 631 O O . PHE A 1 84 ? -9.236 -7.079 17.977 1.00 85.62 84 PHE A O 1
ATOM 638 N N . LYS A 1 85 ? -11.433 -6.787 17.665 1.00 84.94 85 LYS A N 1
ATOM 639 C CA . LYS A 1 85 ? -11.790 -8.128 18.133 1.00 84.94 85 LYS A CA 1
ATOM 640 C C . LYS A 1 85 ? -11.396 -9.162 17.080 1.00 84.94 85 LYS A C 1
ATOM 642 O O . LYS A 1 85 ? -11.715 -8.994 15.911 1.00 84.94 85 LYS A O 1
ATOM 647 N N . ALA A 1 86 ? -10.832 -10.287 17.514 1.00 85.69 86 ALA A N 1
ATOM 648 C CA . ALA A 1 86 ? -10.524 -11.426 16.640 1.00 85.69 86 ALA A CA 1
ATOM 649 C C . ALA A 1 86 ? -11.773 -12.190 16.138 1.00 85.69 86 ALA A C 1
ATOM 651 O O . ALA A 1 86 ? -11.654 -13.141 15.370 1.00 85.69 86 ALA A O 1
ATOM 652 N N . ALA A 1 87 ? -12.972 -11.799 16.580 1.00 86.31 87 ALA A N 1
ATOM 653 C CA . ALA A 1 87 ? -14.243 -12.393 16.190 1.00 86.31 87 ALA A CA 1
ATOM 654 C C . ALA A 1 87 ? -15.276 -11.304 15.883 1.00 86.31 87 ALA A C 1
ATOM 656 O O . ALA A 1 87 ? -15.165 -10.165 16.356 1.00 86.31 87 ALA A O 1
ATOM 657 N N . PHE A 1 88 ? -16.304 -11.680 15.118 1.00 84.69 88 PHE A N 1
ATOM 658 C CA . PHE A 1 88 ? -17.415 -10.803 14.759 1.00 84.69 88 PHE A CA 1
ATOM 659 C C . PHE A 1 88 ? -17.942 -10.037 15.991 1.00 84.69 88 PHE A C 1
ATOM 661 O O . PHE A 1 88 ? -18.183 -10.655 17.034 1.00 84.69 88 PHE A O 1
ATOM 668 N N . PRO A 1 89 ? -18.120 -8.702 15.913 1.00 88.00 89 PRO A N 1
ATOM 669 C CA . PRO A 1 89 ? -18.154 -7.865 14.702 1.00 88.00 89 PRO A CA 1
ATOM 670 C C . PRO A 1 89 ? -16.814 -7.275 14.216 1.00 88.00 89 PRO A C 1
ATOM 672 O O . PRO A 1 89 ? -16.840 -6.366 13.397 1.00 88.00 89 PRO A O 1
ATOM 675 N N . TYR A 1 90 ? -15.656 -7.748 14.694 1.00 83.19 90 TYR A N 1
ATOM 676 C CA . TYR A 1 90 ? -14.323 -7.254 14.285 1.00 83.19 90 TYR A CA 1
ATOM 677 C C . TYR A 1 90 ? -14.073 -5.748 14.503 1.00 83.19 90 TYR A C 1
ATOM 679 O O . TYR A 1 90 ? -13.131 -5.190 13.960 1.00 83.19 90 TYR A O 1
ATOM 687 N N . VAL A 1 91 ? -14.874 -5.083 15.339 1.00 85.31 91 VAL A N 1
ATOM 688 C CA . VAL A 1 91 ? -14.678 -3.677 15.731 1.00 85.31 91 VAL A CA 1
ATOM 689 C C . VAL A 1 91 ? -14.187 -3.561 17.172 1.00 85.31 91 VAL A C 1
ATOM 691 O O . VAL A 1 91 ? -14.383 -4.471 17.990 1.00 85.31 91 VAL A O 1
ATOM 694 N N . GLN A 1 92 ? -13.571 -2.426 17.496 1.00 87.19 92 GLN A N 1
ATOM 695 C CA . GLN A 1 92 ? -13.156 -2.084 18.856 1.00 87.19 92 GLN A CA 1
ATOM 696 C C . GLN A 1 92 ? -14.361 -1.953 19.816 1.00 87.19 92 GLN A C 1
ATOM 698 O O . GLN A 1 92 ? -15.492 -1.683 19.406 1.00 87.19 92 GLN A O 1
ATOM 703 N N . GLN A 1 93 ? -14.143 -2.224 21.111 1.00 86.62 93 GLN A N 1
ATOM 704 C CA . GLN A 1 93 ? -15.157 -2.015 22.153 1.00 86.62 93 GLN A CA 1
ATOM 705 C C . GLN A 1 93 ? -15.380 -0.521 22.399 1.00 86.62 93 GLN A C 1
ATOM 707 O O . GLN A 1 93 ? 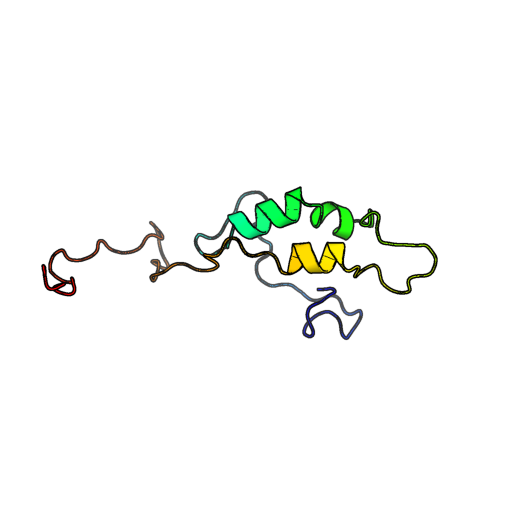-14.397 0.185 22.518 1.00 86.62 93 GLN A O 1
ATOM 712 N N . PRO A 1 94 ? -16.615 -0.038 22.600 1.00 86.00 94 PRO A N 1
ATOM 713 C CA . PRO A 1 94 ? -16.847 1.375 22.888 1.00 86.00 94 PRO A CA 1
ATOM 714 C C . PRO A 1 94 ? -15.940 1.911 24.004 1.00 86.00 94 PRO A C 1
ATOM 716 O O . PRO A 1 94 ? -15.835 1.299 25.071 1.00 86.00 94 PRO A O 1
ATOM 719 N N . TRP A 1 95 ? -15.315 3.065 23.765 1.00 84.50 95 TRP A N 1
ATOM 720 C CA . TRP A 1 95 ? -14.532 3.766 24.780 1.00 84.50 95 TRP A CA 1
ATOM 721 C C . TRP A 1 95 ? -15.409 4.089 25.992 1.00 84.50 95 TRP A C 1
ATOM 723 O O . TRP A 1 95 ? -16.543 4.560 25.853 1.00 84.50 95 TRP A O 1
ATOM 733 N N . ARG A 1 96 ? -14.898 3.846 27.202 1.00 82.50 96 ARG A N 1
ATOM 734 C CA . ARG A 1 96 ? -15.606 4.244 28.421 1.00 82.50 96 ARG A CA 1
ATOM 735 C C . ARG A 1 96 ? -15.558 5.765 28.516 1.00 82.50 96 ARG A C 1
ATOM 737 O O . ARG A 1 96 ? -14.489 6.353 28.436 1.00 82.50 96 ARG A O 1
ATOM 744 N N . GLY A 1 97 ? -16.698 6.405 28.771 1.00 83.31 97 GLY A N 1
ATOM 745 C CA . GLY A 1 97 ? -16.793 7.872 28.861 1.00 83.31 97 GLY A CA 1
ATOM 746 C C . GLY A 1 97 ? -16.002 8.527 30.006 1.00 83.31 97 GLY A C 1
ATOM 747 O O . GLY A 1 97 ? -16.043 9.744 30.142 1.00 83.31 97 GLY A O 1
ATOM 748 N N . TYR A 1 98 ? -15.303 7.742 30.831 1.00 80.94 98 TYR A N 1
ATOM 749 C CA . TYR A 1 98 ? -14.441 8.222 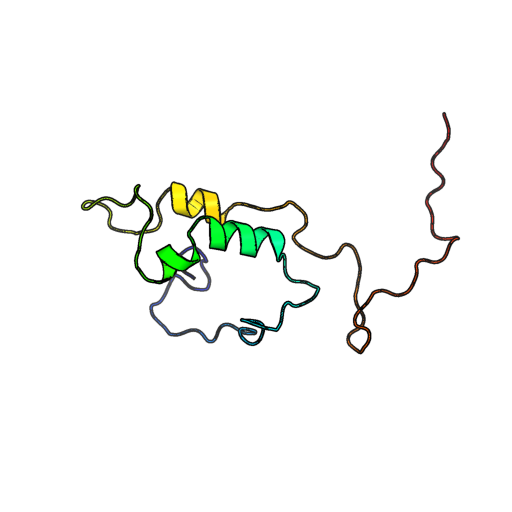31.914 1.00 80.94 98 TYR A CA 1
ATOM 750 C C . TYR A 1 98 ? -12.941 8.120 31.584 1.00 80.94 98 TYR A C 1
ATOM 752 O O . TYR A 1 98 ? -12.135 8.674 32.324 1.00 80.94 98 TYR A O 1
ATOM 760 N N . ASP A 1 99 ? -12.565 7.461 30.481 1.00 76.44 99 ASP A N 1
ATOM 761 C CA . ASP A 1 99 ? -11.175 7.356 30.024 1.00 76.44 99 ASP A CA 1
ATOM 762 C C . ASP A 1 99 ? -10.840 8.546 29.112 1.00 76.44 99 ASP A C 1
ATOM 764 O O . ASP A 1 99 ? -10.721 8.419 27.895 1.00 76.44 99 ASP A O 1
ATOM 768 N N . TYR A 1 100 ? -10.728 9.737 29.701 1.00 77.25 100 TYR A N 1
ATOM 769 C CA . TYR A 1 100 ? -10.252 10.936 29.011 1.00 77.25 100 TYR A CA 1
ATOM 770 C C . TYR A 1 100 ? -9.170 11.634 29.835 1.00 77.25 100 TYR A C 1
ATOM 772 O O . TYR A 1 100 ? -9.241 11.708 31.062 1.00 77.25 100 TYR A O 1
ATOM 780 N N . SER A 1 101 ? -8.164 12.194 29.164 1.00 76.56 101 SER A N 1
ATOM 781 C CA . SER A 1 101 ? -7.240 13.123 29.811 1.00 76.56 101 SER A CA 1
ATOM 782 C C . SER A 1 101 ? -7.942 14.466 30.005 1.00 76.56 101 SER A C 1
ATOM 784 O O . SER A 1 101 ? -8.390 15.076 29.031 1.00 76.56 101 SER A O 1
ATOM 786 N N . LEU A 1 102 ? -8.023 14.951 31.245 1.00 77.25 102 LEU A N 1
ATOM 787 C CA . LEU A 1 102 ? -8.427 16.329 31.520 1.00 77.25 102 LEU A CA 1
ATOM 788 C C . LEU A 1 102 ? -7.434 17.282 30.841 1.00 77.25 102 LEU A C 1
ATOM 790 O O . LEU A 1 102 ? -6.302 17.430 31.295 1.00 77.25 102 LEU A O 1
ATOM 794 N N . GLN A 1 103 ? -7.852 17.933 29.754 1.00 78.00 103 GLN A N 1
ATOM 795 C CA . GLN A 1 103 ? -7.135 19.095 29.237 1.00 78.00 103 GLN A CA 1
ATOM 796 C C . GLN A 1 103 ? -7.524 20.323 30.058 1.00 78.00 103 GLN A C 1
ATOM 798 O O . GLN A 1 103 ? -8.712 20.623 30.212 1.00 78.00 103 GLN A O 1
ATOM 803 N N . ALA A 1 104 ? -6.521 21.038 30.572 1.00 75.31 104 ALA A N 1
ATOM 804 C CA . ALA A 1 104 ? -6.733 22.349 31.167 1.00 75.31 104 ALA A CA 1
ATOM 805 C C . ALA A 1 104 ? -7.371 23.266 30.117 1.00 75.31 104 ALA A C 1
ATOM 807 O O . ALA A 1 104 ? -6.871 23.395 28.997 1.00 75.31 104 ALA A O 1
ATOM 808 N N . ARG A 1 105 ? -8.509 23.870 30.463 1.00 70.00 105 ARG A N 1
ATOM 809 C CA . ARG A 1 105 ? -9.065 24.960 29.671 1.00 70.00 105 ARG A CA 1
ATOM 810 C C . ARG A 1 105 ? -8.446 26.240 30.210 1.00 70.00 105 ARG A C 1
ATOM 812 O O . ARG A 1 105 ? -8.872 26.694 31.269 1.00 70.00 105 ARG A O 1
ATOM 819 N N . PHE A 1 106 ? -7.508 26.765 29.422 1.00 69.69 106 PHE A N 1
ATOM 820 C CA . PHE A 1 106 ? -6.687 27.953 29.673 1.00 69.69 106 PHE A CA 1
ATOM 821 C C . PHE A 1 106 ? -5.593 27.754 30.726 1.00 69.69 106 PHE A C 1
ATOM 823 O O . PHE A 1 106 ? -5.876 27.183 31.802 1.00 69.69 106 PHE A O 1
#

Foldseek 3Di:
DCPDPVPNPDPDDDDDPDPPCPPPNDDPFAQVVLVVQLVVLQVVVVVVPNADPQDDPPDPDSCDPSNVVSVPDDPPDNGDPDAFDPDPPRHDDDDDPVPDDDDDPD

Mean predicted aligned error: 9.24 Å

Solvent-accessible surface area (backbone atoms only — not comparable to full-atom values): 7242 Å² total; per-residue (Å²): 80,88,88,35,79,93,50,52,78,61,92,69,90,73,86,69,85,79,64,82,31,67,93,87,36,81,56,93,59,54,40,55,68,34,52,52,51,31,41,75,74,38,52,62,45,37,74,74,74,50,65,61,93,80,60,54,97,89,55,96,58,83,82,30,74,69,55,50,56,47,74,69,54,72,78,82,62,72,57,66,96,66,72,58,42,97,50,91,89,49,53,60,76,83,81,59,96,77,80,67,83,87,73,80,83,124

pLDDT: mean 82.21, std 11.39, range [44.81, 95.25]

Secondary structure (DSSP, 8-state):
-TT-TTTSS--PPP--TTGGGTTT---TTS-HHHHHHHIIIIIHHHHTT---TT--TT-S-S--HHHHHHHT---S--S-SSPPPSSTT-SPPPPPTT--------

Sequence (106 aa):
GLTDPAYNTTTDLQFIPNMDGFPNGRRLEDDVTTIELQAVSGVALAAIGFWYDDYGTNMSSPVTPKLVSVLSFTAGIPNNDTTFKAAFPYVQQPWRGYDYSLQARF

Radius of gyration: 19.77 Å; Cα contacts (8 Å, |Δi|>4): 60; chains: 1; bounding box: 38×46×55 Å